Protein AF-A0A4P9WD87-F1 (afdb_monomer)

Sequence (169 aa):
MESPKCGHGVISITLSSDVLPVDPSAALGPPPCEAELLGHLIELYFAHIHPHFPMIDRPVFMEKLKEKQTEVSLRHFSLLLNSMCALVTQHARTLDGFRDSAIPALHRAFYERARVLIGKLFNWPHIDSVQALLLLTLVGAGPNQDASSYYYIALARSQAVELGMHRDL

InterPro domains:
  IPR007219 Xylanolytic transcriptional activator, regulatory domain [PF04082] (42-168)
  IPR051615 Transcriptional Regulatory Elements [PTHR31313] (34-168)

Radius of gyration: 18.76 Å; Cα contacts (8 Å, |Δi|>4): 160; chains: 1; bounding box: 66×42×46 Å

pLDDT: mean 80.72, std 17.74, range [33.59, 96.69]

Secondary structure (DSSP, 8-state):
-PPP-------------------HHHHHSS-SS-HHHHHHHHHHIIIIITTT---S-HHHHHHHHHS---HHHHHHHHHHHHHHHHHHHHHHHHHS----TTHHHHHHHHHHHHHHHHHHHTTS--HHHHHHHHHHHHHHTSSS--THHHHHHHHHHHHHHHTTGGG--

Nearest PDB structures (foldseek):
  6fhn-assembly1_A  TM=7.045E-01  e=3.577E+00  Paenibacillus sp.
  6fhj-assembly1_A  TM=7.076E-01  e=3.409E+00  Paenibacillus

Foldseek 3Di:
DDDDDDDPDPPPPPPPPPPPQDPLVNLLDDQPDDPVVLVVLLVLCVVPVCVVPVLDDPVVLVVVVPDDDDPLVSLLNSLLSLLSSLLSLVCVCVSPVDPDPCSVVSSSSSLSSNVSSCVVCLVPQDSSLLNSLQSVLSSCVDPNNDPCSVVSNVSSVVSCVVVVVVVPD

Organism: NCBI:txid388810

Solvent-accessible surface area (backbone atoms only — not comparable to full-atom values): 9832 Å² total; per-residue (Å²): 138,82,79,85,77,80,73,89,72,78,81,75,76,74,76,80,72,86,62,77,80,66,51,75,65,61,45,74,44,78,72,98,62,57,70,68,59,50,52,50,46,53,50,50,34,60,70,67,47,30,82,80,55,79,80,69,62,63,71,62,51,58,48,60,73,72,51,90,63,54,79,66,58,42,51,33,47,44,26,24,52,22,18,50,45,19,39,36,40,73,42,30,54,77,76,70,61,53,78,62,84,57,40,68,58,47,20,50,52,24,42,48,30,21,55,54,42,47,78,72,43,73,91,56,69,46,71,46,44,33,53,16,24,52,40,39,22,58,50,23,66,41,98,73,64,43,80,58,19,63,52,28,47,54,51,24,51,54,33,38,57,75,70,42,64,86,70,80,119

Mean predicted aligned error: 9.65 Å

Structure (mmCIF, N/CA/C/O backbone):
data_AF-A0A4P9WD87-F1
#
_entry.id   AF-A0A4P9WD87-F1
#
loop_
_atom_site.group_PDB
_atom_site.id
_atom_site.type_symbol
_atom_site.label_atom_id
_atom_site.label_alt_id
_atom_site.label_comp_id
_atom_site.label_asym_id
_atom_site.label_entity_id
_atom_site.label_seq_id
_atom_site.pdbx_PDB_ins_code
_atom_site.Cartn_x
_atom_site.Cartn_y
_atom_site.Cartn_z
_atom_site.occupancy
_atom_site.B_iso_or_equiv
_atom_site.auth_seq_id
_atom_site.auth_comp_id
_atom_site.auth_asym_id
_atom_site.auth_atom_id
_atom_site.pdbx_PDB_model_num
ATOM 1 N N . MET A 1 1 ? 49.664 -26.285 26.859 1.00 40.94 1 MET A N 1
ATOM 2 C CA . MET A 1 1 ? 48.470 -26.528 26.025 1.00 40.94 1 MET A CA 1
ATOM 3 C C . MET A 1 1 ? 47.461 -25.460 26.388 1.00 40.94 1 MET A C 1
ATOM 5 O O . MET A 1 1 ? 46.820 -25.555 27.424 1.00 40.94 1 MET A O 1
ATOM 9 N N . GLU A 1 2 ? 47.480 -24.374 25.622 1.00 35.00 2 GLU A N 1
ATOM 10 C CA . GLU A 1 2 ? 46.674 -23.175 25.846 1.00 35.00 2 GLU A CA 1
ATOM 11 C C . GLU A 1 2 ? 45.247 -23.373 25.326 1.00 35.00 2 GLU A C 1
ATOM 13 O O . GLU A 1 2 ? 45.039 -23.919 24.243 1.00 35.00 2 GLU A O 1
ATOM 18 N N . SER A 1 3 ? 44.272 -22.923 26.115 1.00 40.50 3 SER A N 1
ATOM 19 C CA . SER A 1 3 ? 42.854 -22.905 25.765 1.00 40.50 3 SER A CA 1
ATOM 20 C C . SER A 1 3 ? 42.581 -21.959 24.585 1.00 40.50 3 SER A C 1
ATOM 22 O O . SER A 1 3 ? 43.157 -20.867 24.537 1.00 40.50 3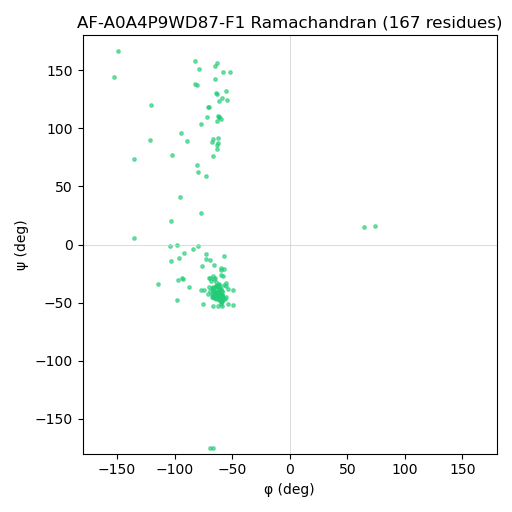 SER A O 1
ATOM 24 N N . PRO A 1 4 ? 41.666 -22.303 23.660 1.00 40.69 4 PRO A N 1
ATOM 25 C CA . PRO A 1 4 ? 41.289 -21.402 22.585 1.00 40.69 4 PRO A CA 1
ATOM 26 C C . PRO A 1 4 ? 40.461 -20.243 23.149 1.00 40.69 4 PRO A C 1
ATOM 28 O O . PRO A 1 4 ? 39.387 -20.429 23.720 1.00 40.69 4 PRO A O 1
ATOM 31 N N . LYS A 1 5 ? 40.992 -19.027 23.002 1.00 42.97 5 LYS A N 1
ATOM 32 C CA . LYS A 1 5 ? 40.321 -17.774 23.351 1.00 42.97 5 LYS A CA 1
ATOM 33 C C . LYS A 1 5 ? 39.215 -17.518 22.323 1.00 42.97 5 LYS A C 1
ATOM 35 O O . LYS A 1 5 ? 39.514 -17.210 21.172 1.00 42.97 5 LYS A O 1
ATOM 40 N N . CYS A 1 6 ? 37.949 -17.635 22.727 1.00 42.62 6 CYS A N 1
ATOM 41 C CA . CYS A 1 6 ? 36.828 -17.124 21.939 1.00 42.62 6 CYS A CA 1
ATOM 42 C C . CYS A 1 6 ? 36.992 -15.609 21.795 1.00 42.62 6 CYS A C 1
ATOM 44 O O . CYS A 1 6 ? 36.876 -14.866 22.770 1.00 42.62 6 CYS A O 1
ATOM 46 N N . GLY A 1 7 ? 37.308 -15.161 20.581 1.00 41.69 7 GLY A N 1
ATOM 47 C CA . GLY A 1 7 ? 37.346 -13.747 20.246 1.00 41.69 7 GLY A CA 1
ATOM 48 C C . GLY A 1 7 ? 35.976 -13.124 20.488 1.00 41.69 7 GLY A C 1
ATOM 49 O O . GLY A 1 7 ? 34.968 -13.606 19.973 1.00 41.69 7 GLY A O 1
ATOM 50 N N . HIS A 1 8 ? 35.949 -12.052 21.278 1.00 43.31 8 HIS A N 1
ATOM 51 C CA . HIS A 1 8 ? 34.810 -11.152 21.405 1.00 43.31 8 HIS A CA 1
ATOM 52 C C . HIS A 1 8 ? 34.540 -10.473 20.056 1.00 43.31 8 HIS A C 1
ATOM 54 O O . HIS A 1 8 ? 34.967 -9.351 19.804 1.00 43.31 8 HIS A O 1
ATOM 60 N N . GLY A 1 9 ? 33.837 -11.173 19.171 1.00 39.06 9 GLY A N 1
ATOM 61 C CA . GLY A 1 9 ? 33.190 -10.589 18.010 1.00 39.06 9 GLY A CA 1
ATOM 62 C C . GLY A 1 9 ? 31.793 -10.157 18.417 1.00 39.06 9 GLY A C 1
ATOM 63 O O . GLY A 1 9 ? 30.852 -10.939 18.314 1.00 39.06 9 GLY A O 1
ATOM 64 N N . VAL A 1 10 ? 31.646 -8.927 18.909 1.00 41.47 10 VAL A N 1
ATOM 65 C CA . VAL A 1 10 ? 30.331 -8.282 18.909 1.00 41.47 10 VAL A CA 1
ATOM 66 C C . VAL A 1 10 ? 29.962 -8.144 17.437 1.00 41.47 10 VAL A C 1
ATOM 68 O O . VAL A 1 10 ? 30.563 -7.341 16.724 1.00 41.47 10 VAL A O 1
ATOM 71 N N . ILE A 1 11 ? 29.032 -8.971 16.958 1.00 40.59 11 ILE A N 1
ATOM 72 C CA . ILE A 1 11 ? 28.417 -8.780 15.646 1.00 40.59 11 ILE A CA 1
ATOM 73 C C . ILE A 1 11 ? 27.595 -7.500 15.780 1.00 40.59 11 ILE A C 1
ATOM 75 O O . ILE A 1 11 ? 26.432 -7.517 16.176 1.00 40.59 11 ILE A O 1
ATOM 79 N N . SER A 1 12 ? 28.244 -6.369 15.519 1.00 33.59 12 SER A N 1
ATOM 80 C CA . SER A 1 12 ? 27.565 -5.115 15.254 1.00 33.59 12 SER A CA 1
ATOM 81 C C . SER A 1 12 ? 26.846 -5.317 13.929 1.00 33.59 12 SER A C 1
ATOM 83 O O . SER A 1 12 ? 27.422 -5.145 12.857 1.00 33.59 12 SER A O 1
ATOM 85 N N . ILE A 1 13 ? 25.601 -5.785 14.003 1.00 38.69 13 ILE A N 1
ATOM 86 C CA . ILE A 1 13 ? 24.649 -5.639 12.912 1.00 38.69 13 ILE A CA 1
ATOM 87 C C . ILE A 1 13 ? 24.449 -4.138 12.725 1.00 38.69 13 ILE A C 1
ATOM 89 O O . ILE A 1 13 ? 23.579 -3.517 13.331 1.00 38.69 13 ILE A O 1
ATOM 93 N N . THR A 1 14 ? 25.308 -3.532 11.910 1.00 34.69 14 THR A N 1
ATOM 94 C CA . THR A 1 14 ? 25.042 -2.231 11.319 1.00 34.69 14 THR A CA 1
ATOM 95 C C . THR A 1 14 ? 23.808 -2.415 10.451 1.00 34.69 14 THR A C 1
ATOM 97 O O . THR A 1 14 ? 23.893 -2.829 9.295 1.00 34.69 14 THR A O 1
ATOM 100 N N . LEU A 1 15 ? 22.638 -2.177 11.045 1.00 40.78 15 LEU A N 1
ATOM 101 C CA . LEU A 1 15 ? 21.407 -1.942 10.319 1.00 40.78 15 LEU A CA 1
ATOM 102 C C . LEU A 1 15 ? 21.655 -0.651 9.530 1.00 40.78 15 LEU A C 1
ATOM 104 O O . LEU A 1 15 ? 21.394 0.441 10.032 1.00 40.78 15 LEU A O 1
ATOM 108 N N . SER A 1 16 ? 22.245 -0.766 8.336 1.00 35.44 16 SER A N 1
ATOM 109 C CA . SER A 1 16 ? 22.322 0.324 7.363 1.00 35.44 16 SER A CA 1
ATOM 110 C C . SER A 1 16 ? 20.905 0.620 6.896 1.00 35.44 16 SER A C 1
ATOM 112 O O . SER A 1 16 ? 20.470 0.232 5.817 1.00 35.44 16 SER A O 1
ATOM 114 N N . SER A 1 17 ? 20.158 1.294 7.760 1.00 45.97 17 SER A N 1
ATOM 115 C CA . SER A 1 17 ? 18.966 2.023 7.396 1.00 45.97 17 SER A CA 1
ATOM 116 C C . SER A 1 17 ? 19.434 3.360 6.833 1.00 45.97 17 SER A C 1
ATOM 118 O O . SER A 1 17 ? 19.188 4.403 7.432 1.00 45.97 17 SER A O 1
ATOM 120 N N . ASP A 1 18 ? 20.079 3.335 5.663 1.00 38.25 18 ASP A N 1
ATOM 121 C CA . ASP A 1 18 ? 20.155 4.512 4.790 1.00 38.25 18 ASP A CA 1
ATOM 122 C C . ASP A 1 18 ? 18.769 4.721 4.158 1.00 38.25 18 ASP A C 1
ATOM 124 O O . ASP A 1 18 ? 18.557 4.653 2.949 1.00 38.25 18 ASP A O 1
ATOM 128 N N . VAL A 1 19 ? 17.783 4.910 5.031 1.00 52.59 19 VAL A N 1
ATOM 129 C CA . VAL A 1 19 ? 16.446 5.363 4.699 1.00 52.59 19 VAL A CA 1
ATOM 130 C C . VAL A 1 19 ? 16.517 6.856 4.917 1.00 52.59 19 VAL A C 1
ATOM 132 O O . VAL A 1 19 ? 16.412 7.337 6.046 1.00 52.59 19 VAL A O 1
ATOM 135 N N . LEU A 1 20 ? 16.757 7.598 3.838 1.00 43.66 20 LEU A N 1
ATOM 136 C CA . LEU A 1 20 ? 16.474 9.023 3.870 1.00 43.66 20 LEU A CA 1
ATOM 137 C C . LEU A 1 20 ? 15.008 9.161 4.297 1.00 43.66 20 LEU A C 1
ATOM 139 O O . LEU A 1 20 ? 14.150 8.529 3.671 1.00 43.66 20 LEU A O 1
ATOM 143 N N . PRO A 1 21 ? 14.709 9.908 5.372 1.00 51.41 21 PRO A N 1
ATOM 144 C CA . PRO A 1 21 ? 13.343 10.051 5.829 1.00 51.41 21 PRO A CA 1
ATOM 145 C C . PRO A 1 21 ? 12.552 10.715 4.706 1.00 51.41 21 PRO A C 1
ATOM 147 O O . PRO A 1 21 ? 12.763 11.883 4.391 1.00 51.41 21 PRO A O 1
ATOM 150 N N . VAL A 1 22 ? 11.666 9.952 4.062 1.00 62.00 22 VAL A N 1
ATOM 151 C CA . VAL A 1 22 ? 10.658 10.542 3.189 1.00 62.00 22 VAL A CA 1
ATOM 152 C C . VAL A 1 22 ? 9.817 11.445 4.072 1.00 62.00 22 VAL A C 1
ATOM 154 O O . VAL A 1 22 ? 9.272 10.999 5.087 1.00 62.00 22 VAL A O 1
ATOM 157 N N . ASP A 1 23 ? 9.735 12.721 3.699 1.00 63.62 23 ASP A N 1
ATOM 158 C CA . ASP A 1 23 ? 8.981 13.678 4.483 1.00 63.62 23 ASP A CA 1
ATOM 159 C C . ASP A 1 23 ? 7.544 13.176 4.668 1.00 63.62 23 ASP A C 1
ATOM 161 O O . ASP A 1 23 ? 6.872 12.795 3.704 1.00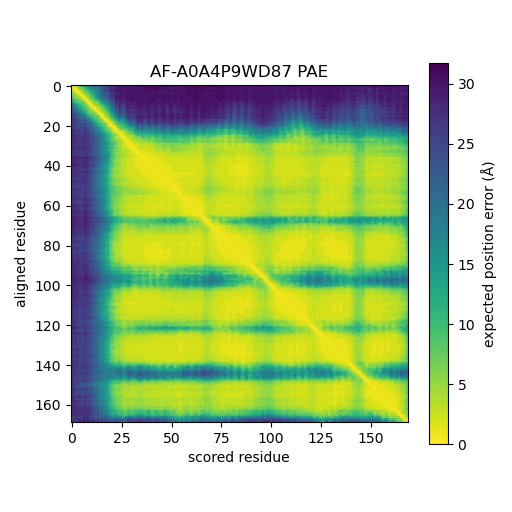 63.62 23 ASP A O 1
ATOM 165 N N . PRO A 1 24 ? 7.013 13.200 5.897 1.00 60.72 24 PRO A N 1
ATOM 166 C CA . PRO A 1 24 ? 5.667 12.724 6.165 1.00 60.72 24 PRO A CA 1
ATOM 167 C C . PRO A 1 24 ? 4.573 13.462 5.383 1.00 60.72 24 PRO A C 1
ATOM 169 O O . PRO A 1 24 ? 3.476 12.930 5.225 1.00 60.72 24 PRO A O 1
ATOM 172 N N . SER A 1 25 ? 4.867 14.683 4.932 1.00 64.38 25 SER A N 1
ATOM 173 C CA . SER A 1 25 ? 4.023 15.454 4.018 1.00 64.38 25 SER A CA 1
ATOM 174 C C . SER A 1 25 ? 4.043 14.859 2.606 1.00 64.38 25 SER A C 1
ATOM 176 O O . SER A 1 25 ? 2.995 14.672 1.994 1.00 64.38 25 SER A O 1
ATOM 178 N N . ALA A 1 26 ? 5.220 14.451 2.120 1.00 70.88 26 ALA A N 1
ATOM 179 C CA . ALA A 1 26 ? 5.369 13.807 0.820 1.00 70.88 26 ALA A CA 1
ATOM 180 C C . ALA A 1 26 ? 4.647 12.454 0.766 1.00 70.88 26 ALA A C 1
ATOM 182 O O . ALA A 1 26 ? 4.099 12.109 -0.274 1.00 70.88 26 ALA A O 1
ATOM 183 N N . ALA A 1 27 ? 4.569 11.719 1.882 1.00 76.94 27 ALA A N 1
ATOM 184 C CA . ALA A 1 27 ? 3.828 10.459 1.954 1.00 76.94 27 ALA A CA 1
ATOM 185 C C . ALA A 1 27 ? 2.316 10.625 1.701 1.00 76.94 27 ALA A C 1
ATOM 187 O O . ALA A 1 27 ? 1.721 9.774 1.038 1.00 76.94 27 ALA A O 1
ATOM 188 N N . LEU A 1 28 ? 1.729 11.742 2.149 1.00 81.81 28 LEU A N 1
ATOM 189 C CA . LEU A 1 28 ? 0.317 12.104 1.943 1.00 81.81 28 LEU A CA 1
ATOM 190 C C . LEU A 1 28 ? 0.067 12.956 0.690 1.00 81.81 28 LEU A C 1
ATOM 192 O O . LEU A 1 28 ? -1.083 13.210 0.346 1.00 81.81 28 LEU A O 1
ATOM 196 N N . GLY A 1 29 ? 1.128 13.405 0.018 1.00 82.56 29 GLY A N 1
ATOM 197 C CA . GLY A 1 29 ? 1.041 14.182 -1.214 1.00 82.56 29 GLY A CA 1
ATOM 198 C C . GLY A 1 29 ? 0.533 13.370 -2.415 1.00 82.56 29 GLY A C 1
ATOM 199 O O . GLY A 1 29 ? 0.212 12.186 -2.288 1.00 82.56 29 GLY A O 1
ATOM 200 N N . PRO A 1 30 ? 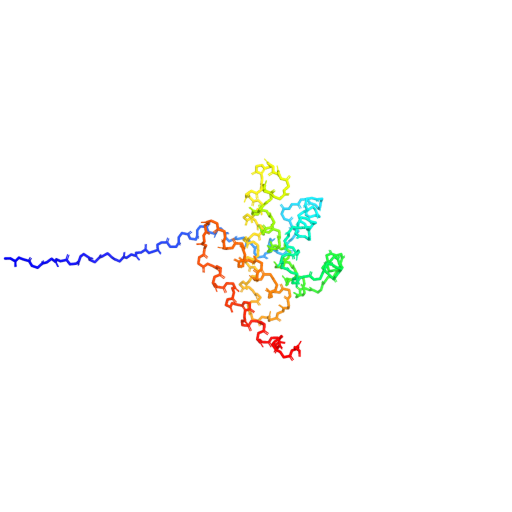0.503 13.958 -3.621 1.00 85.62 30 PRO A N 1
ATOM 201 C CA . PRO A 1 30 ? 0.150 13.220 -4.833 1.00 85.62 30 PRO A CA 1
ATOM 202 C C . PRO A 1 30 ? 1.098 12.023 -5.043 1.00 85.62 30 PRO A C 1
ATOM 204 O O . PRO A 1 30 ? 2.262 12.106 -4.637 1.00 85.62 30 PRO A O 1
ATOM 207 N N . PRO A 1 31 ? 0.642 10.905 -5.636 1.00 88.31 31 PRO A N 1
ATOM 208 C CA . PRO A 1 31 ? 1.492 9.758 -5.962 1.00 88.31 31 PRO A CA 1
ATOM 209 C C . PRO A 1 31 ? 2.749 10.161 -6.760 1.00 88.31 31 PRO A C 1
ATOM 211 O O . PRO A 1 31 ? 2.702 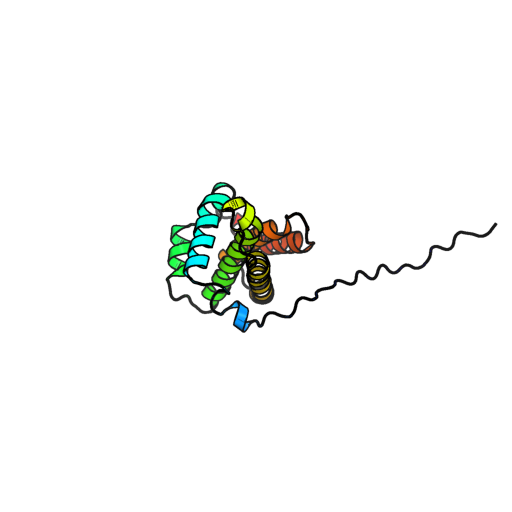11.128 -7.517 1.00 88.31 31 PRO A O 1
ATOM 214 N N . PRO A 1 32 ? 3.885 9.452 -6.611 1.00 89.38 32 PRO A N 1
ATOM 215 C CA . PRO A 1 32 ? 5.163 9.803 -7.236 1.00 89.38 32 PRO A CA 1
ATOM 216 C C . PRO A 1 32 ? 5.232 9.430 -8.734 1.00 89.38 32 PRO A C 1
ATOM 218 O O . PRO A 1 32 ? 6.310 9.154 -9.254 1.00 89.38 32 PRO A O 1
ATOM 221 N N . CYS A 1 33 ? 4.091 9.384 -9.422 1.00 88.81 33 CYS A N 1
ATOM 222 C CA . CYS A 1 33 ? 3.966 9.061 -10.839 1.00 88.81 33 CYS A CA 1
ATOM 223 C C . CYS A 1 33 ? 2.778 9.794 -11.472 1.00 88.81 33 CYS A C 1
ATOM 225 O O . CYS A 1 33 ? 1.905 10.315 -10.778 1.00 88.81 33 CYS A O 1
ATOM 227 N N . GLU A 1 34 ? 2.730 9.793 -12.802 1.00 90.25 34 GLU A N 1
ATOM 228 C CA . GLU A 1 34 ? 1.600 10.325 -13.562 1.00 90.25 34 GLU A CA 1
ATOM 229 C C . GLU A 1 34 ? 0.318 9.512 -13.323 1.00 90.25 34 GLU A C 1
ATOM 231 O O . GLU A 1 34 ? 0.362 8.323 -12.993 1.00 90.25 34 GLU A O 1
ATOM 236 N N . ALA A 1 35 ? -0.838 10.157 -13.497 1.00 89.94 35 ALA A N 1
ATOM 237 C CA . ALA A 1 35 ? -2.142 9.544 -13.243 1.00 89.94 35 ALA A CA 1
ATOM 238 C C . ALA A 1 35 ? -2.425 8.340 -14.159 1.00 89.94 35 ALA A C 1
ATOM 240 O O . ALA A 1 35 ? -3.032 7.368 -13.714 1.00 89.94 35 ALA A O 1
ATOM 241 N N . GLU A 1 36 ? -1.957 8.381 -15.410 1.00 89.94 36 GLU A N 1
ATOM 242 C CA . GLU A 1 36 ? -2.092 7.269 -16.359 1.00 89.94 36 GLU A CA 1
ATOM 243 C C . GLU A 1 36 ? -1.314 6.039 -15.884 1.00 89.94 36 GLU A C 1
ATOM 245 O O . GLU A 1 36 ? -1.870 4.942 -15.811 1.00 89.94 36 GLU A O 1
ATOM 250 N N . LEU A 1 37 ? -0.058 6.234 -15.464 1.00 90.44 37 LEU A N 1
ATOM 251 C CA . LEU A 1 37 ? 0.761 5.160 -14.907 1.00 90.44 37 LEU A CA 1
ATOM 252 C C . LEU A 1 37 ? 0.160 4.619 -13.604 1.00 90.44 37 LEU A C 1
ATOM 254 O O . LEU A 1 37 ? 0.126 3.409 -13.406 1.00 90.44 37 LEU A O 1
ATOM 258 N N . LEU A 1 38 ? -0.363 5.487 -12.734 1.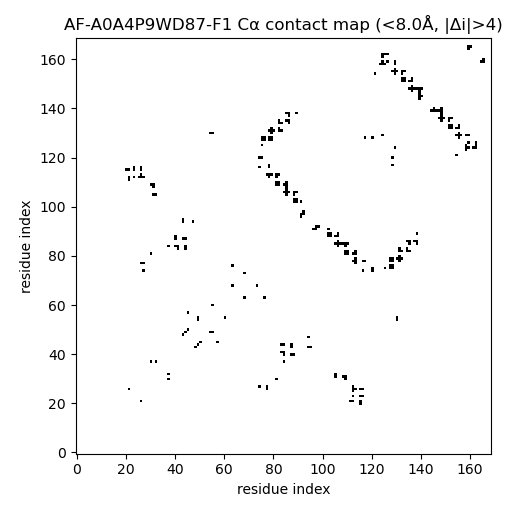00 93.06 38 LEU A N 1
ATOM 259 C CA . LEU A 1 38 ? -1.042 5.056 -11.511 1.00 93.06 38 LEU A CA 1
ATOM 260 C C . LEU A 1 38 ? -2.251 4.160 -11.817 1.00 93.06 38 LEU A C 1
ATOM 262 O O . LEU A 1 38 ? -2.396 3.100 -11.209 1.00 93.06 38 LEU A O 1
ATOM 266 N N . GLY A 1 39 ? -3.097 4.575 -12.764 1.00 93.50 39 GLY A N 1
ATOM 267 C CA . GLY A 1 39 ? -4.245 3.788 -13.211 1.00 93.50 39 GLY A CA 1
ATOM 268 C C . GLY A 1 39 ? -3.818 2.429 -13.760 1.00 93.50 39 GLY A C 1
ATOM 269 O O . GLY A 1 39 ? -4.380 1.407 -13.372 1.00 93.50 39 GLY A O 1
ATOM 270 N N . HIS A 1 40 ? -2.763 2.402 -14.577 1.00 92.94 40 HIS A N 1
ATOM 271 C CA . HIS A 1 40 ? -2.196 1.162 -15.107 1.00 92.94 40 HIS A CA 1
ATOM 272 C C . HIS A 1 40 ? -1.688 0.218 -14.007 1.00 92.94 40 HIS A C 1
ATOM 274 O O . HIS A 1 40 ? -2.002 -0.970 -14.014 1.00 92.94 40 HIS A O 1
ATOM 280 N N . LEU A 1 41 ? -0.967 0.737 -13.006 1.00 93.81 41 LEU A N 1
ATOM 281 C CA . LEU A 1 41 ? -0.500 -0.064 -11.867 1.00 93.81 41 LEU A CA 1
ATOM 282 C C . LEU A 1 41 ? -1.666 -0.668 -11.067 1.00 93.81 41 LEU A C 1
ATOM 284 O O . LEU A 1 41 ? -1.586 -1.822 -10.642 1.00 93.81 41 LEU A O 1
ATOM 288 N N . ILE A 1 42 ? -2.753 0.085 -10.881 1.00 95.62 42 ILE A N 1
ATOM 289 C CA . ILE A 1 42 ? -3.965 -0.407 -10.211 1.00 95.62 42 ILE A CA 1
ATOM 290 C C . ILE A 1 42 ? -4.615 -1.534 -11.025 1.00 95.62 42 ILE A C 1
ATOM 292 O O . ILE A 1 42 ? -4.983 -2.565 -10.459 1.00 95.62 42 ILE A O 1
ATOM 296 N N . GLU A 1 43 ? -4.727 -1.385 -12.346 1.00 95.00 43 GLU A N 1
ATOM 297 C CA . GLU A 1 43 ? -5.268 -2.449 -13.200 1.00 95.00 43 GLU A CA 1
ATOM 298 C C . GLU A 1 43 ? -4.396 -3.711 -13.158 1.00 95.00 43 GLU A C 1
ATOM 300 O O . GLU A 1 43 ? -4.926 -4.812 -13.006 1.00 95.00 43 GLU A O 1
ATOM 305 N N . LEU A 1 44 ? -3.066 -3.571 -13.177 1.00 94.44 44 LEU A N 1
ATOM 306 C CA . LEU A 1 44 ? -2.149 -4.706 -13.029 1.00 94.44 44 LEU A CA 1
ATOM 307 C C . LEU A 1 44 ? -2.331 -5.436 -11.690 1.00 94.44 44 LEU A C 1
ATOM 309 O O . LEU A 1 44 ? -2.284 -6.670 -11.656 1.00 94.44 44 LEU A O 1
ATOM 313 N N . TYR A 1 45 ? -2.575 -4.710 -10.593 1.00 95.81 45 TYR A N 1
ATOM 314 C CA . TYR A 1 45 ? -2.901 -5.332 -9.308 1.00 95.81 45 TYR A CA 1
ATOM 315 C C . TYR A 1 45 ? -4.154 -6.207 -9.419 1.00 95.81 45 TYR A C 1
ATOM 317 O O . TYR A 1 45 ? -4.120 -7.389 -9.057 1.00 95.81 45 TYR A O 1
ATOM 325 N N . PHE A 1 46 ? -5.250 -5.648 -9.938 1.00 96.44 46 PHE A N 1
ATOM 326 C CA . PHE A 1 46 ? -6.521 -6.365 -10.033 1.00 96.44 46 PHE A CA 1
ATOM 327 C C . PHE A 1 46 ? -6.493 -7.509 -11.054 1.00 96.44 46 PHE A C 1
ATOM 329 O O . PHE A 1 46 ? -7.187 -8.507 -10.860 1.00 96.44 46 PHE A O 1
ATOM 336 N N . ALA A 1 47 ? -5.672 -7.406 -12.098 1.00 95.19 47 ALA A N 1
ATOM 337 C CA . ALA A 1 47 ? -5.525 -8.444 -13.110 1.00 95.19 47 ALA A CA 1
ATOM 338 C C . ALA A 1 47 ? -4.660 -9.625 -12.640 1.00 95.19 47 ALA A C 1
ATOM 340 O O . ALA A 1 47 ? -4.980 -10.773 -12.946 1.00 95.19 47 ALA A O 1
ATOM 341 N N . HIS A 1 48 ? -3.576 -9.368 -11.898 1.00 93.06 48 HIS A N 1
ATOM 342 C CA . HIS A 1 48 ? -2.560 -10.395 -11.627 1.00 93.06 48 HIS A CA 1
ATOM 343 C C . HIS A 1 48 ? -2.438 -10.810 -10.158 1.00 93.06 48 HIS A C 1
ATOM 345 O O . HIS A 1 48 ? -2.157 -11.976 -9.872 1.00 93.06 48 HIS A O 1
ATOM 351 N N . ILE A 1 49 ? -2.647 -9.893 -9.213 1.00 93.06 49 ILE A N 1
ATOM 352 C CA . ILE A 1 49 ? -2.433 -10.155 -7.780 1.00 93.06 49 ILE A CA 1
ATOM 353 C C . ILE A 1 49 ? -3.758 -10.493 -7.096 1.00 93.06 49 ILE A C 1
ATOM 355 O O . ILE A 1 49 ? -3.852 -11.504 -6.399 1.00 93.06 49 ILE A O 1
ATOM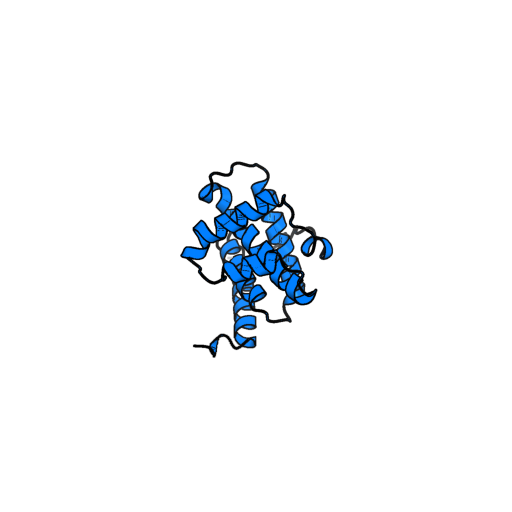 359 N N . HIS A 1 50 ? -4.797 -9.693 -7.340 1.00 95.12 50 HIS A N 1
ATOM 360 C CA . HIS A 1 50 ? -6.119 -9.868 -6.737 1.00 95.12 50 HIS A CA 1
ATOM 361 C C . HIS A 1 50 ? -6.732 -11.273 -6.933 1.00 95.12 50 HIS A C 1
ATOM 363 O O . HIS A 1 50 ? -7.300 -11.779 -5.967 1.00 95.12 50 HIS A O 1
ATOM 369 N N . PRO A 1 51 ? -6.597 -11.966 -8.089 1.00 95.19 51 PRO A N 1
ATOM 370 C CA . PRO A 1 51 ? -7.128 -13.327 -8.241 1.00 95.19 51 PRO A CA 1
ATOM 371 C C . PRO A 1 51 ? -6.543 -14.344 -7.252 1.00 95.19 51 PRO A C 1
ATOM 373 O O . PRO A 1 51 ? -7.200 -15.327 -6.922 1.00 95.19 51 PRO A O 1
ATOM 376 N N . HIS A 1 52 ? -5.320 -14.106 -6.773 1.00 92.12 52 HIS A N 1
ATOM 377 C CA . HIS A 1 52 ? -4.641 -14.956 -5.795 1.00 92.12 52 HIS A CA 1
ATOM 378 C C . HIS A 1 52 ? -4.880 -14.480 -4.353 1.00 92.12 52 HIS A C 1
ATOM 380 O O . HIS A 1 52 ? -4.890 -15.291 -3.430 1.00 92.12 52 HIS A O 1
ATOM 386 N N . PHE A 1 53 ? -5.088 -13.172 -4.159 1.00 91.69 53 PHE A N 1
ATOM 387 C CA . PHE A 1 53 ? -5.262 -12.532 -2.852 1.00 91.69 53 PHE A CA 1
ATOM 388 C C . PHE A 1 53 ? -6.434 -11.529 -2.863 1.00 91.69 53 PHE A C 1
ATOM 390 O O . PHE A 1 53 ? -6.203 -10.315 -2.839 1.00 91.69 53 PHE A O 1
ATOM 397 N N . PRO A 1 54 ? -7.696 -12.001 -2.885 1.00 92.75 54 PRO A N 1
ATOM 398 C CA . PRO A 1 54 ? -8.880 -11.154 -3.043 1.00 92.75 54 PRO A CA 1
ATOM 399 C C . PRO A 1 54 ? -9.278 -10.470 -1.724 1.00 92.75 54 PRO A C 1
ATOM 401 O O . PRO A 1 54 ? -10.340 -10.722 -1.165 1.00 92.75 54 PRO A O 1
ATOM 404 N N . MET A 1 55 ? -8.394 -9.626 -1.185 1.00 93.19 55 MET A N 1
ATOM 405 C CA . MET A 1 55 ? -8.619 -8.928 0.089 1.00 93.19 55 MET A CA 1
ATOM 406 C C . MET A 1 55 ? -9.181 -7.509 -0.078 1.00 93.19 55 MET A C 1
ATOM 408 O O . MET A 1 55 ? -9.574 -6.909 0.918 1.00 93.19 55 MET A O 1
ATOM 412 N N . ILE A 1 56 ? -9.187 -6.962 -1.300 1.00 95.50 56 ILE A N 1
ATOM 413 C CA . ILE A 1 56 ? -9.601 -5.586 -1.616 1.00 95.50 56 ILE A CA 1
ATOM 414 C C . ILE A 1 56 ? -10.772 -5.629 -2.592 1.00 95.50 56 ILE A C 1
ATOM 416 O O . ILE A 1 56 ? -10.621 -6.101 -3.714 1.00 95.50 56 ILE A O 1
ATOM 420 N N . ASP A 1 57 ? -11.911 -5.067 -2.201 1.00 94.88 57 ASP A N 1
ATOM 421 C CA . ASP A 1 57 ? -13.054 -4.896 -3.097 1.00 94.88 57 ASP A CA 1
ATOM 422 C C . ASP A 1 57 ? -12.748 -3.824 -4.161 1.00 94.88 57 ASP A C 1
ATOM 424 O O . ASP A 1 57 ? -12.481 -2.662 -3.837 1.00 94.88 57 ASP A O 1
ATOM 428 N N . ARG A 1 58 ? -12.756 -4.219 -5.443 1.00 94.81 58 ARG A N 1
ATOM 429 C CA . ARG A 1 58 ? -12.419 -3.328 -6.566 1.00 94.81 58 ARG A CA 1
ATOM 430 C C . ARG A 1 58 ? -13.389 -2.143 -6.695 1.00 94.81 58 ARG A C 1
ATOM 432 O O . ARG A 1 58 ? -12.889 -1.020 -6.761 1.00 94.81 58 ARG A O 1
ATOM 439 N N . PRO A 1 59 ? -14.723 -2.331 -6.755 1.00 94.62 59 PRO A N 1
ATOM 440 C CA . PRO A 1 59 ? -15.675 -1.219 -6.741 1.00 94.62 59 PRO A CA 1
ATOM 441 C C . PRO A 1 59 ? -15.419 -0.200 -5.624 1.00 94.62 59 PRO A C 1
ATOM 443 O O . PRO A 1 59 ? -15.251 0.984 -5.920 1.00 94.62 59 PRO A O 1
ATOM 446 N N . VAL A 1 60 ? -15.302 -0.665 -4.376 1.00 93.19 60 VAL A N 1
ATOM 447 C CA . VAL A 1 60 ? -15.095 0.200 -3.202 1.00 93.19 60 VAL A CA 1
ATOM 448 C C . VAL A 1 60 ? -13.750 0.921 -3.283 1.00 93.19 60 VAL A C 1
ATOM 450 O O . VAL A 1 60 ? -13.649 2.110 -2.979 1.00 93.19 60 VAL A O 1
ATOM 453 N N . PHE A 1 61 ? -12.698 0.232 -3.726 1.00 95.00 61 PHE A N 1
ATOM 454 C CA . PHE A 1 61 ? -11.384 0.845 -3.905 1.00 95.00 61 PHE A CA 1
ATOM 455 C C . PHE A 1 61 ? -11.411 1.970 -4.950 1.00 95.00 61 PHE A C 1
ATOM 457 O O . PHE A 1 61 ? -10.867 3.052 -4.720 1.00 95.00 61 PHE A O 1
ATOM 464 N N . MET A 1 62 ? -12.063 1.731 -6.091 1.00 94.50 62 MET A N 1
ATOM 465 C CA . MET A 1 62 ? -12.150 2.705 -7.183 1.00 94.50 62 MET A CA 1
ATOM 466 C C . MET A 1 62 ? -13.043 3.902 -6.837 1.00 94.50 62 MET A C 1
ATOM 468 O O . MET A 1 62 ? -12.813 4.997 -7.352 1.00 94.50 62 MET A O 1
ATOM 472 N N . GLU A 1 63 ? -14.041 3.713 -5.976 1.00 92.75 63 GLU A N 1
ATOM 473 C CA . GLU A 1 63 ? -14.845 4.793 -5.399 1.00 92.75 63 GLU A CA 1
ATOM 474 C C . GLU A 1 63 ? -13.990 5.671 -4.473 1.00 92.75 63 GLU A C 1
ATOM 476 O O . GLU A 1 63 ? -13.840 6.867 -4.733 1.00 92.75 63 GLU A O 1
ATOM 481 N N . LYS A 1 64 ? -13.293 5.067 -3.497 1.00 91.50 64 LYS A N 1
ATOM 482 C CA . LYS A 1 64 ? -12.373 5.778 -2.587 1.00 91.50 64 LYS A CA 1
ATOM 483 C C . LYS A 1 64 ? -11.293 6.578 -3.321 1.00 91.50 64 LYS A C 1
ATOM 485 O O . LYS A 1 64 ? -10.886 7.637 -2.844 1.00 91.50 64 LYS A O 1
ATOM 490 N N . LEU A 1 65 ? -10.830 6.090 -4.473 1.00 90.62 65 LEU A N 1
ATOM 491 C CA . LEU A 1 65 ? -9.839 6.782 -5.301 1.00 90.62 65 LEU A CA 1
ATOM 492 C C . LEU A 1 65 ? -10.370 8.100 -5.897 1.00 90.62 65 LEU A C 1
ATOM 494 O O . LEU A 1 65 ? -9.587 9.018 -6.139 1.00 90.62 65 LEU A O 1
ATOM 498 N N . LYS A 1 66 ? -11.680 8.195 -6.152 1.00 88.12 66 LYS A N 1
ATOM 499 C CA . LYS A 1 66 ? -12.330 9.369 -6.763 1.00 88.12 66 LYS A CA 1
ATOM 500 C C . LYS A 1 66 ? -12.886 10.345 -5.728 1.00 88.12 66 LYS A C 1
ATOM 502 O O . LYS A 1 66 ? -13.014 11.536 -6.014 1.00 88.12 66 LYS A O 1
ATOM 507 N N . GLU A 1 67 ? -13.260 9.846 -4.558 1.00 84.81 67 GLU A N 1
ATOM 508 C CA . GLU A 1 67 ? -13.936 10.629 -3.531 1.00 84.81 67 GLU A CA 1
ATOM 509 C C . GLU A 1 67 ? -12.999 11.525 -2.713 1.00 84.81 67 GLU A C 1
ATOM 511 O O . GLU A 1 67 ? -11.834 11.216 -2.458 1.00 84.81 67 GLU A O 1
ATOM 516 N N . LYS A 1 68 ? -13.549 12.644 -2.222 1.00 75.25 68 LYS A N 1
ATOM 517 C CA . LYS A 1 68 ? -12.886 13.457 -1.198 1.00 75.25 68 LYS A CA 1
ATOM 518 C C . LYS A 1 68 ? -13.043 12.779 0.159 1.00 75.25 68 LYS A C 1
ATOM 520 O O . LYS A 1 68 ? -14.098 12.855 0.780 1.00 75.25 68 LYS A O 1
ATOM 525 N N . GLN A 1 69 ? -11.974 12.146 0.620 1.00 77.88 69 GLN A N 1
ATOM 526 C CA . GLN A 1 69 ? -11.941 11.462 1.908 1.00 77.88 69 GLN A CA 1
ATOM 527 C C . GLN A 1 69 ? -11.668 12.428 3.070 1.00 77.88 69 GLN A C 1
ATOM 529 O O . GLN A 1 69 ? -11.086 13.500 2.893 1.00 77.88 69 GLN A O 1
ATOM 534 N N . THR A 1 70 ? -12.055 12.029 4.285 1.00 82.56 70 THR A N 1
ATOM 535 C CA . THR A 1 70 ? -11.602 12.713 5.507 1.00 82.56 70 THR A CA 1
ATOM 536 C C . THR A 1 70 ? -10.083 12.590 5.654 1.00 82.56 70 THR A C 1
ATOM 538 O O . THR A 1 70 ? -9.492 11.633 5.164 1.00 82.56 70 THR A O 1
ATOM 541 N N . GLU A 1 71 ? -9.442 13.509 6.383 1.00 82.06 71 GLU A N 1
ATOM 542 C CA . GLU A 1 71 ? -7.997 13.460 6.679 1.00 82.06 71 GLU A CA 1
ATOM 543 C C . GLU A 1 71 ? -7.530 12.094 7.213 1.00 82.06 71 GLU A C 1
ATOM 545 O O . GLU A 1 71 ? -6.450 11.626 6.862 1.00 82.06 71 GLU A O 1
ATOM 550 N N . VAL A 1 72 ? -8.332 11.444 8.063 1.00 81.44 72 VAL A N 1
ATOM 551 C CA . VAL A 1 72 ? -7.988 10.146 8.664 1.00 81.44 72 VAL A CA 1
ATOM 552 C C . VAL A 1 72 ? -8.146 9.020 7.644 1.00 81.44 72 VAL A C 1
ATOM 554 O O . VAL A 1 72 ? -7.196 8.271 7.420 1.00 81.44 72 VAL A O 1
ATOM 557 N N . SER A 1 73 ? -9.299 8.936 6.972 1.00 84.25 73 SER A N 1
ATOM 558 C CA . SER A 1 73 ? -9.549 7.931 5.927 1.00 84.25 73 SER A CA 1
ATOM 559 C C . SER A 1 73 ? -8.533 8.037 4.789 1.00 84.25 73 SER A C 1
ATOM 561 O O . SER A 1 73 ? -7.981 7.026 4.364 1.00 84.25 73 SER A O 1
ATOM 563 N N . LEU A 1 74 ? -8.182 9.264 4.389 1.00 87.56 74 LEU A N 1
ATOM 564 C CA . LEU A 1 74 ? -7.181 9.530 3.362 1.00 87.56 74 LEU A CA 1
ATOM 565 C C . LEU A 1 74 ? -5.810 8.963 3.741 1.00 87.56 74 LEU A C 1
ATOM 567 O O . LEU A 1 74 ? -5.118 8.445 2.870 1.00 87.56 74 LEU A O 1
ATOM 571 N N . ARG A 1 75 ? -5.399 9.024 5.016 1.00 90.38 75 ARG A N 1
ATOM 572 C CA . ARG A 1 75 ? -4.109 8.465 5.464 1.00 90.38 75 ARG A CA 1
ATOM 573 C C . ARG A 1 75 ? -4.082 6.945 5.338 1.00 90.38 75 ARG A C 1
ATOM 575 O O . ARG A 1 75 ? -3.101 6.404 4.830 1.00 90.38 75 ARG A O 1
ATOM 582 N N . HIS A 1 76 ? -5.148 6.274 5.770 1.00 92.25 76 HIS A N 1
ATOM 583 C CA . HIS A 1 76 ? -5.275 4.819 5.672 1.00 92.25 76 HIS A CA 1
ATOM 584 C C . HIS A 1 76 ? -5.368 4.352 4.215 1.00 92.25 76 HIS A C 1
ATOM 586 O O . HIS A 1 76 ? -4.666 3.423 3.817 1.00 92.25 76 HIS A O 1
ATOM 592 N N . PHE A 1 77 ? -6.149 5.053 3.395 1.00 93.31 77 PHE A N 1
ATOM 593 C CA . PHE A 1 77 ? -6.235 4.780 1.966 1.00 93.31 77 PHE A CA 1
ATOM 594 C C . PHE A 1 77 ? -4.914 5.064 1.240 1.00 93.31 77 PHE A C 1
ATOM 596 O O . PHE A 1 77 ? -4.493 4.280 0.396 1.00 93.31 77 PHE A O 1
ATOM 603 N N . SER A 1 78 ? -4.209 6.142 1.597 1.00 93.25 78 SER A N 1
ATOM 604 C CA . SER A 1 78 ? -2.885 6.450 1.040 1.00 93.25 78 SER A CA 1
ATOM 605 C C . SER A 1 78 ? -1.886 5.351 1.378 1.00 93.25 78 SER A C 1
ATOM 607 O O . SER A 1 78 ? -1.103 4.957 0.517 1.00 93.25 78 SER A O 1
ATOM 609 N N . LEU A 1 79 ? -1.920 4.826 2.605 1.00 94.81 79 LEU A N 1
ATOM 610 C CA . LEU A 1 79 ? -1.099 3.686 2.997 1.00 94.81 79 LEU A CA 1
ATOM 611 C C . LEU A 1 79 ? -1.406 2.474 2.101 1.00 94.81 79 LEU A C 1
ATOM 613 O O . LEU A 1 79 ? -0.484 1.911 1.516 1.00 94.81 79 LEU A O 1
ATOM 617 N N . LEU A 1 80 ? -2.685 2.141 1.910 1.00 96.19 80 LEU A N 1
ATOM 618 C CA . LEU A 1 80 ? -3.115 1.052 1.028 1.00 96.19 80 LEU A CA 1
ATOM 619 C C . LEU A 1 80 ? -2.659 1.236 -0.423 1.00 96.19 80 LEU A C 1
ATOM 621 O O . LEU A 1 80 ? -2.083 0.317 -1.006 1.00 96.19 80 LEU A O 1
ATOM 625 N N . LEU A 1 81 ? -2.868 2.424 -0.990 1.00 95.94 81 LEU A N 1
ATOM 626 C CA . LEU A 1 81 ? -2.496 2.746 -2.365 1.00 95.94 81 LEU A CA 1
ATOM 627 C C . LEU A 1 81 ? -0.981 2.636 -2.582 1.00 95.94 81 LEU A C 1
ATOM 629 O O . LEU A 1 81 ? -0.541 2.034 -3.562 1.00 95.94 81 LEU A O 1
ATOM 633 N N . ASN A 1 82 ? -0.178 3.179 -1.659 1.00 95.50 82 ASN A N 1
ATOM 634 C CA . ASN A 1 82 ? 1.280 3.092 -1.744 1.00 95.50 82 ASN A CA 1
ATOM 635 C C . ASN A 1 82 ? 1.756 1.633 -1.623 1.00 95.50 82 ASN A C 1
ATOM 637 O O . ASN A 1 82 ? 2.584 1.206 -2.424 1.00 95.50 82 ASN A O 1
ATOM 641 N N . SER A 1 83 ? 1.204 0.845 -0.695 1.00 95.62 83 SER A N 1
ATOM 642 C CA . SER A 1 83 ? 1.538 -0.581 -0.558 1.00 95.62 83 SER A CA 1
ATOM 643 C C . SER A 1 83 ? 1.182 -1.395 -1.806 1.00 95.62 83 SER A C 1
ATOM 645 O O . SER A 1 83 ? 1.980 -2.219 -2.254 1.00 95.62 83 SER A O 1
ATOM 647 N N . MET A 1 84 ? 0.014 -1.135 -2.402 1.00 96.69 84 MET A N 1
ATOM 648 C CA . MET A 1 84 ? -0.417 -1.757 -3.657 1.00 96.69 84 MET A CA 1
ATOM 649 C C . MET A 1 84 ? 0.555 -1.445 -4.794 1.00 96.69 84 MET A C 1
ATOM 651 O O . MET A 1 84 ? 1.048 -2.358 -5.457 1.00 96.69 84 MET A O 1
ATOM 655 N N . CYS A 1 85 ? 0.884 -0.168 -4.985 1.00 95.19 85 CYS A N 1
ATOM 656 C CA . CYS A 1 85 ? 1.793 0.244 -6.049 1.00 95.19 85 CYS A CA 1
ATOM 657 C C . CYS A 1 85 ? 3.218 -0.276 -5.816 1.00 95.19 85 CYS A C 1
ATOM 659 O O . CYS A 1 85 ? 3.880 -0.679 -6.773 1.00 95.19 85 CYS A O 1
ATOM 661 N N . ALA A 1 86 ? 3.687 -0.337 -4.565 1.00 94.31 86 ALA A N 1
ATOM 662 C CA . ALA A 1 86 ? 4.978 -0.933 -4.223 1.00 94.31 86 ALA A CA 1
ATOM 663 C C . ALA A 1 86 ? 5.039 -2.412 -4.638 1.00 94.31 86 ALA A C 1
ATOM 665 O O . ALA A 1 86 ? 6.014 -2.832 -5.262 1.00 94.31 86 ALA A O 1
ATOM 666 N N . LEU A 1 87 ? 3.983 -3.183 -4.369 1.00 94.12 87 LEU A N 1
ATOM 667 C CA . LEU A 1 87 ? 3.913 -4.595 -4.748 1.00 94.12 87 LEU A CA 1
ATOM 668 C C . LEU A 1 87 ? 3.875 -4.787 -6.268 1.00 94.12 87 LEU A C 1
ATOM 670 O O . LEU A 1 87 ? 4.634 -5.587 -6.812 1.00 94.12 87 LEU A O 1
ATOM 674 N N . VAL A 1 88 ? 3.044 -4.023 -6.979 1.00 93.88 88 VAL A N 1
ATOM 675 C CA . VAL A 1 88 ? 2.963 -4.127 -8.445 1.00 93.88 88 VAL A CA 1
ATOM 676 C C . VAL A 1 88 ? 4.292 -3.753 -9.091 1.00 93.88 88 VAL A C 1
ATOM 678 O O . VAL A 1 88 ? 4.784 -4.486 -9.942 1.00 93.88 88 VAL A O 1
ATOM 681 N N . THR A 1 89 ? 4.916 -2.652 -8.670 1.00 92.06 89 THR A N 1
ATOM 682 C CA . THR A 1 89 ? 6.192 -2.186 -9.244 1.00 92.06 89 THR A CA 1
ATOM 683 C C . THR A 1 89 ? 7.352 -3.149 -8.982 1.00 92.06 89 THR A C 1
ATOM 685 O O . THR A 1 89 ? 8.236 -3.269 -9.830 1.00 92.06 89 THR A O 1
ATOM 688 N N . GLN A 1 90 ? 7.325 -3.910 -7.881 1.00 90.06 90 GLN A N 1
ATOM 689 C CA . GLN A 1 90 ? 8.275 -5.001 -7.632 1.00 90.06 90 GLN A CA 1
ATOM 690 C C . GLN A 1 90 ? 8.177 -6.110 -8.692 1.00 90.06 90 GLN A C 1
ATOM 692 O O . GLN A 1 90 ? 9.191 -6.698 -9.075 1.00 90.06 90 GLN A O 1
ATOM 697 N N . HIS A 1 91 ? 6.968 -6.370 -9.195 1.00 86.94 91 HIS A N 1
ATOM 698 C CA . HIS A 1 91 ? 6.684 -7.412 -10.181 1.00 86.94 91 HIS A CA 1
ATOM 699 C C . HIS A 1 91 ? 6.455 -6.879 -11.606 1.00 86.94 91 HIS A C 1
ATOM 701 O O . HIS A 1 91 ? 6.295 -7.677 -12.527 1.00 86.94 91 HIS A O 1
ATOM 707 N N . ALA A 1 92 ? 6.499 -5.562 -11.833 1.00 82.94 92 ALA A N 1
ATOM 708 C CA . ALA A 1 92 ? 6.082 -4.926 -13.090 1.00 82.94 92 ALA A CA 1
ATOM 709 C C . ALA A 1 92 ? 6.824 -5.453 -14.330 1.00 82.94 92 ALA A C 1
ATOM 711 O O . ALA A 1 92 ? 6.225 -5.626 -15.390 1.00 82.94 92 ALA A O 1
ATOM 712 N N . ARG A 1 93 ? 8.113 -5.794 -14.188 1.00 79.12 93 ARG A N 1
ATOM 713 C CA . ARG A 1 93 ? 8.903 -6.412 -15.270 1.00 79.12 93 ARG A CA 1
ATOM 714 C C . ARG A 1 93 ? 8.333 -7.753 -15.733 1.00 79.12 93 ARG A C 1
ATOM 716 O O . ARG A 1 93 ? 8.433 -8.072 -16.911 1.00 79.12 93 ARG A O 1
ATOM 723 N N . THR A 1 94 ? 7.776 -8.529 -14.810 1.00 77.56 94 THR A N 1
ATOM 724 C CA . THR A 1 94 ? 7.202 -9.852 -15.077 1.00 77.56 94 THR A CA 1
ATOM 725 C C . THR A 1 94 ? 5.741 -9.752 -15.499 1.00 77.56 94 THR A C 1
ATOM 727 O O . THR A 1 94 ? 5.313 -10.523 -16.349 1.00 77.56 94 THR A O 1
ATOM 730 N N . LEU A 1 95 ? 4.986 -8.817 -14.914 1.00 76.88 95 LEU A N 1
ATOM 731 C CA . LEU A 1 95 ? 3.546 -8.683 -15.147 1.00 76.88 95 LEU A CA 1
ATOM 732 C C . LEU A 1 95 ? 3.214 -8.070 -16.512 1.00 76.88 95 LEU A C 1
ATOM 734 O O . LEU A 1 95 ? 2.278 -8.523 -17.155 1.00 76.88 95 LEU A O 1
ATOM 738 N N . ASP A 1 96 ? 3.990 -7.081 -16.959 1.00 77.25 96 ASP A N 1
ATOM 739 C CA . ASP A 1 96 ? 3.650 -6.279 -18.147 1.00 77.25 96 ASP A CA 1
ATOM 740 C C . ASP A 1 96 ? 4.844 -6.056 -19.092 1.00 77.25 96 ASP A C 1
ATOM 742 O O . ASP A 1 96 ? 4.792 -5.293 -20.051 1.00 77.25 96 ASP A O 1
ATOM 746 N N . GLY A 1 97 ? 5.991 -6.688 -18.812 1.00 68.25 97 GLY A N 1
ATOM 747 C CA . GLY A 1 97 ? 7.206 -6.483 -19.606 1.00 68.25 97 GLY A CA 1
ATOM 748 C C . GLY A 1 97 ? 7.757 -5.054 -19.533 1.00 68.25 97 GLY A C 1
ATOM 749 O O . GLY A 1 97 ? 8.604 -4.689 -20.350 1.00 68.25 97 GLY A O 1
ATOM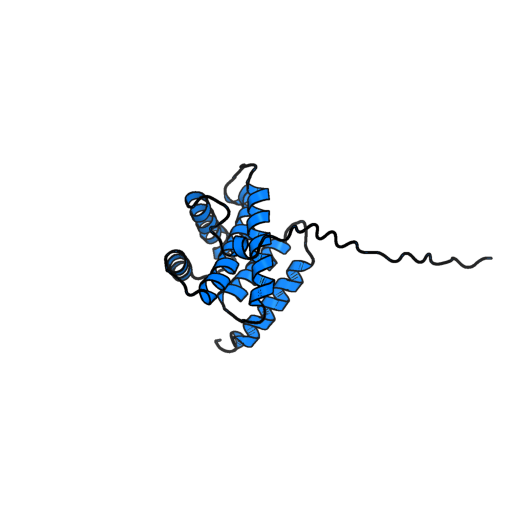 750 N N . PHE A 1 98 ? 7.308 -4.252 -18.560 1.00 69.94 98 PHE A N 1
ATOM 751 C CA . PHE A 1 98 ? 7.691 -2.853 -18.402 1.00 69.94 98 PHE A CA 1
ATOM 752 C C . PHE A 1 98 ? 9.202 -2.752 -18.139 1.00 69.94 98 PHE A C 1
ATOM 754 O O . PHE A 1 98 ? 9.712 -3.169 -17.094 1.00 69.94 98 PHE A O 1
ATOM 761 N N . ARG A 1 99 ? 9.942 -2.226 -19.121 1.00 65.12 99 ARG A N 1
ATOM 762 C CA . ARG A 1 99 ? 11.409 -2.061 -19.082 1.00 65.12 99 ARG A CA 1
ATOM 763 C C . ARG A 1 99 ? 11.836 -0.622 -18.816 1.00 65.12 99 ARG A C 1
ATOM 765 O O . ARG A 1 99 ? 12.976 -0.269 -19.101 1.00 65.12 99 ARG A O 1
ATOM 772 N N . ASP A 1 100 ? 10.947 0.195 -18.267 1.00 73.94 100 ASP A N 1
ATOM 773 C CA . ASP A 1 100 ? 11.321 1.537 -17.851 1.00 73.94 100 ASP A CA 1
ATOM 774 C C . ASP A 1 100 ? 12.361 1.463 -16.717 1.00 73.94 100 ASP A C 1
ATOM 776 O O . ASP A 1 100 ? 12.219 0.718 -15.736 1.00 73.94 100 ASP A O 1
ATOM 780 N N . SER A 1 101 ? 13.446 2.215 -16.883 1.00 74.62 101 SER A N 1
ATOM 781 C CA . SER A 1 101 ? 14.525 2.330 -15.906 1.00 74.62 101 SER A CA 1
ATOM 782 C C . SER A 1 101 ? 14.060 3.015 -14.617 1.00 74.62 101 SER A C 1
ATOM 784 O O . SER A 1 101 ? 14.704 2.832 -13.581 1.00 74.62 101 SER A O 1
ATOM 786 N N . ALA A 1 102 ? 12.924 3.721 -14.645 1.00 82.19 102 ALA A N 1
ATOM 787 C CA . ALA A 1 102 ? 12.325 4.373 -13.485 1.00 82.19 102 ALA A CA 1
ATOM 788 C C . ALA A 1 102 ? 11.606 3.412 -12.512 1.00 82.19 102 ALA A C 1
ATOM 790 O O . ALA A 1 102 ? 11.430 3.765 -11.345 1.00 82.19 102 ALA A O 1
ATOM 791 N N . ILE A 1 103 ? 11.235 2.188 -12.926 1.00 85.75 103 ILE A N 1
ATOM 792 C CA . ILE A 1 103 ? 10.443 1.255 -12.092 1.00 85.75 103 ILE A CA 1
ATOM 793 C C . ILE A 1 103 ? 11.074 0.959 -10.718 1.00 85.75 103 ILE A C 1
ATOM 795 O O . ILE A 1 103 ? 10.355 1.031 -9.721 1.00 85.75 103 ILE A O 1
ATOM 799 N N . PRO A 1 104 ? 12.388 0.674 -10.590 1.00 86.88 104 PRO A N 1
ATOM 800 C CA . PRO A 1 104 ? 12.999 0.443 -9.280 1.00 86.88 104 PRO A CA 1
ATOM 801 C C . PRO A 1 104 ? 12.958 1.674 -8.362 1.00 86.88 104 PRO A C 1
ATOM 803 O O . PRO A 1 104 ? 12.778 1.536 -7.152 1.00 86.88 104 PRO A O 1
ATOM 806 N N . ALA A 1 105 ? 13.109 2.877 -8.927 1.00 88.44 105 ALA A N 1
ATOM 807 C CA . ALA A 1 105 ? 13.007 4.123 -8.170 1.00 88.44 105 ALA A CA 1
ATOM 808 C C . ALA A 1 105 ? 11.563 4.367 -7.710 1.00 88.44 105 ALA A C 1
ATOM 810 O O . ALA A 1 105 ? 11.339 4.741 -6.559 1.00 88.44 105 ALA A O 1
ATOM 811 N N . LEU A 1 106 ? 10.592 4.076 -8.579 1.00 90.62 106 LEU A N 1
ATOM 812 C CA . LEU A 1 106 ? 9.172 4.196 -8.279 1.00 90.62 106 LEU A CA 1
ATOM 813 C C . LEU A 1 106 ? 8.731 3.207 -7.190 1.00 90.62 106 LEU A C 1
ATOM 815 O O . LEU A 1 106 ? 8.065 3.605 -6.236 1.00 90.62 106 LEU A O 1
ATOM 819 N N . HIS A 1 107 ? 9.179 1.951 -7.278 1.00 91.38 107 HIS A N 1
ATOM 820 C CA . HIS A 1 107 ? 8.985 0.943 -6.236 1.00 91.38 107 HIS A CA 1
ATOM 821 C C . HIS A 1 107 ? 9.482 1.436 -4.876 1.00 91.38 107 HIS A C 1
ATOM 823 O O . HIS A 1 107 ? 8.731 1.431 -3.899 1.00 91.38 107 HIS A O 1
ATOM 829 N N . ARG A 1 108 ? 10.729 1.926 -4.824 1.00 89.94 108 ARG A N 1
ATOM 830 C CA . ARG A 1 108 ? 11.315 2.469 -3.595 1.00 89.94 108 ARG A CA 1
ATOM 831 C C . ARG A 1 108 ? 10.507 3.654 -3.062 1.00 89.94 108 ARG A C 1
ATOM 833 O O . ARG A 1 108 ? 10.258 3.714 -1.863 1.00 89.94 108 ARG A O 1
ATOM 840 N N . ALA A 1 109 ? 10.075 4.567 -3.931 1.00 91.44 109 ALA A N 1
ATOM 841 C CA . ALA A 1 109 ? 9.284 5.727 -3.528 1.00 91.44 109 ALA A CA 1
ATOM 842 C C . ALA A 1 109 ? 7.946 5.318 -2.889 1.00 91.44 109 ALA A C 1
ATOM 844 O O . ALA A 1 109 ? 7.615 5.804 -1.809 1.00 91.44 109 ALA A O 1
ATOM 845 N N . PHE A 1 110 ? 7.201 4.401 -3.511 1.00 93.62 110 PHE A N 1
ATOM 846 C CA . PHE A 1 110 ? 5.947 3.890 -2.952 1.00 93.62 110 PHE A CA 1
ATOM 847 C C . PHE A 1 110 ? 6.160 3.141 -1.632 1.00 93.62 110 PHE A C 1
ATOM 849 O O . PHE A 1 110 ? 5.445 3.386 -0.660 1.00 93.62 110 PHE A O 1
ATOM 856 N N . TYR A 1 111 ? 7.171 2.272 -1.571 1.00 92.00 111 TYR A N 1
ATOM 857 C CA . TYR A 1 111 ? 7.479 1.501 -0.369 1.00 92.00 111 TYR A CA 1
ATOM 858 C C . TYR A 1 111 ? 7.841 2.404 0.818 1.00 92.00 111 TYR A C 1
ATOM 860 O O . TYR A 1 111 ? 7.275 2.257 1.901 1.00 92.00 111 TYR A O 1
ATOM 868 N N . GLU A 1 112 ? 8.711 3.397 0.620 1.00 90.38 112 GLU A N 1
ATOM 869 C CA . GLU A 1 112 ? 9.099 4.312 1.699 1.00 90.38 112 GLU A CA 1
ATOM 870 C C . GLU A 1 112 ? 7.940 5.199 2.165 1.00 90.38 112 GLU A C 1
ATOM 872 O O . GLU A 1 112 ? 7.745 5.392 3.368 1.00 90.38 112 GLU A O 1
ATOM 877 N N . ARG A 1 113 ? 7.092 5.672 1.244 1.00 92.50 113 ARG A N 1
ATOM 878 C CA . ARG A 1 113 ? 5.872 6.406 1.613 1.00 92.50 113 ARG A CA 1
ATOM 879 C C . ARG A 1 113 ? 4.936 5.553 2.471 1.00 92.50 113 ARG A C 1
ATOM 881 O O . ARG A 1 113 ? 4.426 6.049 3.476 1.00 92.50 113 ARG A O 1
ATOM 888 N N . ALA A 1 114 ? 4.750 4.276 2.126 1.00 93.06 114 ALA A N 1
ATOM 889 C CA . ALA A 1 114 ? 3.961 3.348 2.934 1.00 93.06 114 ALA A CA 1
ATOM 890 C C . ALA A 1 114 ? 4.575 3.156 4.334 1.00 93.06 114 ALA A C 1
ATOM 892 O O . ALA A 1 114 ? 3.874 3.271 5.341 1.00 93.06 114 ALA A O 1
ATOM 893 N N . ARG A 1 115 ? 5.896 2.961 4.430 1.00 90.06 115 ARG A N 1
ATOM 894 C CA . ARG A 1 115 ? 6.603 2.804 5.715 1.00 90.06 115 ARG A CA 1
ATOM 895 C C . ARG A 1 115 ? 6.432 4.002 6.644 1.00 90.06 115 ARG A C 1
ATOM 897 O O . ARG A 1 115 ? 6.162 3.817 7.832 1.00 90.06 115 ARG A O 1
ATOM 904 N N . VAL A 1 116 ? 6.538 5.218 6.112 1.00 89.94 116 VAL A N 1
ATOM 905 C CA . VAL A 1 116 ? 6.334 6.450 6.890 1.00 89.94 116 VAL A CA 1
ATOM 906 C C . VAL A 1 116 ? 4.901 6.548 7.426 1.00 89.94 116 VAL A C 1
ATOM 908 O O . VAL A 1 116 ? 4.694 6.994 8.557 1.00 89.94 116 VAL A O 1
ATOM 911 N N . LEU A 1 117 ? 3.905 6.103 6.654 1.00 90.25 117 LEU A N 1
ATOM 912 C CA . LEU A 1 117 ? 2.502 6.106 7.080 1.00 90.25 117 LEU A CA 1
ATOM 913 C C . LEU A 1 117 ? 2.213 5.070 8.175 1.00 90.25 117 LEU A C 1
ATOM 915 O O . LEU A 1 117 ? 1.474 5.382 9.110 1.00 90.25 117 LEU A O 1
ATOM 919 N N . ILE A 1 118 ? 2.840 3.889 8.132 1.00 89.62 118 ILE A N 1
ATOM 920 C CA . ILE A 1 118 ? 2.696 2.858 9.178 1.00 89.62 118 ILE A CA 1
ATOM 921 C C . ILE A 1 118 ? 3.072 3.415 10.554 1.00 89.62 118 ILE A C 1
ATOM 923 O O . ILE A 1 118 ? 2.306 3.268 11.507 1.00 89.62 118 ILE A O 1
ATOM 927 N N . GLY A 1 119 ? 4.205 4.122 10.649 1.00 83.88 119 GLY A N 1
ATOM 928 C CA . GLY A 1 119 ? 4.678 4.707 11.909 1.00 83.88 119 GLY A CA 1
ATOM 929 C C . GLY A 1 119 ? 3.703 5.707 12.543 1.00 83.88 119 GLY A C 1
ATOM 930 O O . GLY A 1 119 ? 3.772 5.956 13.742 1.00 83.88 119 GLY A O 1
ATOM 931 N N . LYS A 1 120 ? 2.764 6.260 11.767 1.00 82.06 120 LYS A N 1
ATOM 932 C CA . LYS A 1 120 ? 1.739 7.197 12.252 1.00 82.06 120 LYS A CA 1
ATOM 933 C C . LYS A 1 120 ? 0.402 6.539 12.565 1.00 82.06 120 LYS A C 1
ATOM 935 O O . LYS A 1 120 ? -0.336 7.038 13.410 1.00 82.06 120 LYS A O 1
ATOM 940 N N . LEU A 1 121 ? 0.075 5.466 11.853 1.00 82.56 121 LEU A N 1
ATOM 941 C CA . LEU A 1 121 ? -1.240 4.824 11.895 1.00 82.56 121 LEU A CA 1
ATOM 942 C C . LEU A 1 121 ? -1.274 3.602 12.819 1.00 82.56 121 LEU A C 1
ATOM 944 O O . LEU A 1 121 ? -2.328 2.995 12.970 1.00 82.56 121 LEU A O 1
ATOM 948 N N . PHE A 1 122 ? -0.153 3.254 13.461 1.00 75.81 122 PHE A N 1
ATOM 949 C CA . PHE A 1 122 ? -0.042 2.047 14.283 1.00 75.81 122 PHE A CA 1
ATOM 950 C C . PHE A 1 122 ? -1.096 1.950 15.401 1.00 75.81 122 PHE A C 1
ATOM 952 O O . PHE A 1 122 ? -1.594 0.860 15.649 1.00 75.81 122 PHE A O 1
ATOM 959 N N . ASN A 1 123 ? -1.477 3.078 16.013 1.00 77.44 123 ASN A N 1
ATOM 960 C CA . ASN A 1 123 ? -2.470 3.144 17.097 1.00 77.44 123 ASN A CA 1
ATOM 961 C C . ASN A 1 123 ? -3.933 3.199 16.626 1.00 77.44 123 ASN A C 1
ATOM 963 O O . ASN A 1 123 ? -4.833 3.271 17.458 1.00 77.44 123 ASN A O 1
ATOM 967 N N . TRP A 1 124 ? -4.176 3.254 15.316 1.00 84.94 124 TRP A N 1
ATOM 968 C CA . TRP A 1 124 ? -5.507 3.463 14.752 1.00 84.94 124 TRP A CA 1
ATOM 969 C C . TRP A 1 124 ? -5.861 2.275 13.855 1.00 84.94 124 TRP A C 1
ATOM 971 O O . TRP A 1 124 ? -5.517 2.277 12.666 1.00 84.94 124 TRP A O 1
ATOM 981 N N . PRO A 1 125 ? -6.493 1.227 14.412 1.00 87.38 125 PRO A N 1
ATOM 982 C CA . PRO A 1 125 ? -6.874 0.056 13.638 1.00 87.38 125 PRO A CA 1
ATOM 983 C C . PRO A 1 125 ? -7.894 0.440 12.558 1.00 87.38 125 PRO A C 1
ATOM 985 O O . PRO A 1 125 ? -8.894 1.104 12.828 1.00 87.38 125 PRO A O 1
ATOM 988 N N . HIS A 1 126 ? -7.628 0.035 11.316 1.00 92.12 126 HIS A N 1
ATOM 989 C CA . HIS A 1 126 ? -8.476 0.324 10.158 1.00 92.12 126 HIS A CA 1
ATOM 990 C C . HIS A 1 126 ? -8.314 -0.768 9.097 1.00 92.12 126 HIS A C 1
ATOM 992 O O . HIS A 1 126 ? -7.204 -1.260 8.890 1.00 92.12 126 HIS A O 1
ATOM 998 N N . ILE A 1 127 ? -9.390 -1.116 8.386 1.00 92.81 127 ILE A N 1
ATOM 999 C CA . ILE A 1 127 ? -9.364 -2.196 7.385 1.00 92.81 127 ILE A CA 1
ATOM 1000 C C . ILE A 1 127 ? -8.343 -1.935 6.267 1.00 92.81 127 ILE A C 1
ATOM 1002 O O . ILE A 1 127 ? -7.538 -2.810 5.960 1.00 92.81 127 ILE A O 1
ATOM 1006 N N . ASP A 1 128 ? -8.288 -0.703 5.748 1.00 94.19 128 ASP A N 1
ATOM 1007 C CA . ASP A 1 128 ? -7.302 -0.316 4.729 1.00 94.19 128 ASP A CA 1
ATOM 1008 C C . ASP A 1 128 ? -5.855 -0.442 5.246 1.00 94.19 128 ASP A C 1
ATOM 1010 O O . ASP A 1 128 ? -4.975 -0.831 4.485 1.00 94.19 128 ASP A O 1
ATOM 1014 N N . SER A 1 129 ? -5.592 -0.190 6.541 1.00 93.44 129 SER A N 1
ATOM 1015 C CA . SER A 1 129 ? -4.261 -0.430 7.127 1.00 93.44 129 SER A CA 1
ATOM 1016 C C . SER A 1 129 ? -3.925 -1.914 7.166 1.00 93.44 129 SER A C 1
ATOM 1018 O O . SER A 1 129 ? -2.816 -2.292 6.801 1.00 93.44 129 SER A O 1
ATOM 1020 N N . VAL A 1 130 ? -4.872 -2.760 7.586 1.00 94.62 130 VAL A N 1
ATOM 1021 C CA . VAL A 1 130 ? -4.681 -4.217 7.632 1.00 94.62 130 VAL A CA 1
ATOM 1022 C C . VAL A 1 130 ? -4.368 -4.743 6.233 1.00 94.62 130 VAL A C 1
ATOM 1024 O O . VAL A 1 130 ? -3.361 -5.424 6.048 1.00 94.62 130 VAL A O 1
ATOM 1027 N N . GLN A 1 131 ? -5.174 -4.367 5.236 1.00 95.56 131 GLN A N 1
ATOM 1028 C CA . GLN A 1 131 ? -4.948 -4.724 3.833 1.00 95.56 131 GLN A CA 1
ATOM 1029 C C . GLN A 1 131 ? -3.575 -4.234 3.351 1.00 95.56 131 GLN A C 1
ATOM 1031 O O . GLN A 1 131 ? -2.814 -4.999 2.761 1.00 95.56 131 GLN A O 1
ATOM 1036 N N . ALA A 1 132 ? -3.206 -2.989 3.661 1.00 95.62 132 ALA A N 1
ATOM 1037 C CA . ALA A 1 132 ? -1.922 -2.427 3.260 1.00 95.62 132 ALA A CA 1
ATOM 1038 C C . ALA A 1 132 ? -0.727 -3.167 3.873 1.00 95.62 132 ALA A C 1
ATOM 1040 O O . ALA A 1 132 ? 0.278 -3.375 3.194 1.00 95.62 132 ALA A O 1
ATOM 1041 N N . LEU A 1 133 ? -0.823 -3.556 5.146 1.00 94.44 133 LEU A N 1
ATOM 1042 C CA . LEU A 1 133 ? 0.218 -4.302 5.850 1.00 94.44 133 LEU A CA 1
ATOM 1043 C C . LEU A 1 133 ? 0.380 -5.709 5.273 1.00 94.44 133 LEU A C 1
ATOM 1045 O O . LEU A 1 133 ? 1.509 -6.147 5.068 1.00 94.44 133 LEU A O 1
ATOM 1049 N N . LEU A 1 134 ? -0.726 -6.378 4.933 1.00 94.69 134 LEU A N 1
ATOM 1050 C CA . LEU A 1 134 ? -0.688 -7.670 4.245 1.00 94.69 134 LEU A CA 1
ATOM 1051 C C . LEU A 1 134 ? 0.008 -7.562 2.882 1.00 94.69 134 LEU A C 1
ATOM 1053 O O . LEU A 1 134 ? 0.858 -8.394 2.565 1.00 94.69 134 LEU A O 1
ATOM 1057 N N . LEU A 1 135 ? -0.281 -6.513 2.102 1.00 95.19 135 LEU A N 1
ATOM 1058 C CA . LEU A 1 135 ? 0.423 -6.267 0.839 1.0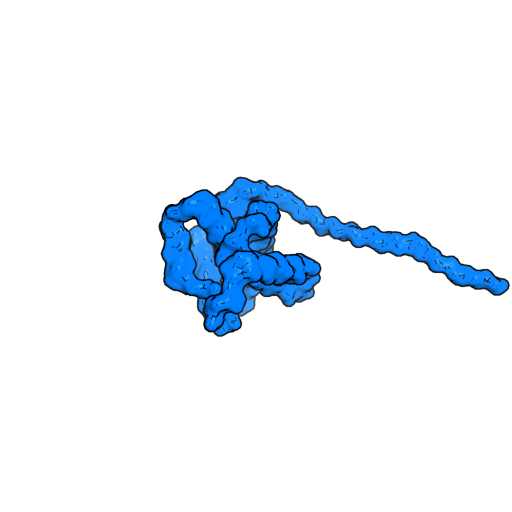0 95.19 135 LEU A CA 1
ATOM 1059 C C . LEU A 1 135 ? 1.926 -6.031 1.052 1.00 95.19 135 LEU A C 1
ATOM 1061 O O . LEU A 1 135 ? 2.735 -6.569 0.302 1.00 95.19 135 LEU A O 1
ATOM 1065 N N . LEU A 1 136 ? 2.328 -5.291 2.090 1.00 93.19 136 LEU A N 1
ATOM 1066 C CA . LEU A 1 136 ? 3.748 -5.075 2.402 1.00 93.19 136 LEU A CA 1
ATOM 1067 C C . LEU A 1 136 ? 4.461 -6.341 2.883 1.00 93.19 136 LEU A C 1
ATOM 1069 O O . LEU A 1 136 ? 5.649 -6.510 2.609 1.00 93.19 136 LEU A O 1
ATOM 1073 N N . THR A 1 137 ? 3.761 -7.253 3.561 1.00 93.19 137 THR A N 1
ATOM 1074 C CA . THR A 1 137 ? 4.306 -8.585 3.852 1.00 93.19 137 THR A CA 1
ATOM 1075 C C . THR A 1 137 ? 4.658 -9.318 2.558 1.00 93.19 137 THR A C 1
ATOM 1077 O O . THR A 1 137 ? 5.731 -9.916 2.489 1.00 93.19 137 THR A O 1
ATOM 1080 N N . LEU A 1 138 ? 3.815 -9.226 1.520 1.00 91.06 138 LEU A N 1
ATOM 1081 C CA . LEU A 1 138 ? 4.117 -9.802 0.204 1.00 91.06 138 LEU A CA 1
ATOM 1082 C C . LEU A 1 138 ? 5.313 -9.110 -0.458 1.00 91.06 138 LEU A C 1
ATOM 1084 O O . LEU A 1 138 ? 6.154 -9.794 -1.036 1.00 91.06 138 LEU A O 1
ATOM 1088 N N . VAL A 1 139 ? 5.442 -7.786 -0.302 1.00 90.38 139 VAL A N 1
ATOM 1089 C CA . VAL A 1 139 ? 6.609 -7.044 -0.806 1.00 90.38 139 VAL A CA 1
ATOM 1090 C C . VAL A 1 139 ? 7.909 -7.576 -0.195 1.00 90.38 139 VAL A C 1
ATOM 1092 O O . VAL A 1 139 ? 8.872 -7.875 -0.907 1.00 90.38 139 VAL A O 1
ATOM 1095 N N . GLY A 1 140 ? 7.927 -7.745 1.129 1.00 83.31 140 GLY A N 1
ATOM 1096 C CA . GLY A 1 140 ? 9.087 -8.250 1.866 1.00 83.31 140 GLY A CA 1
ATOM 1097 C C . GLY A 1 140 ? 9.359 -9.748 1.684 1.00 83.31 140 GLY A C 1
ATOM 1098 O O . GLY A 1 140 ? 10.435 -10.205 2.053 1.00 83.31 140 GLY A O 1
ATOM 1099 N N . ALA A 1 141 ? 8.431 -10.518 1.106 1.00 77.88 141 ALA A N 1
ATOM 1100 C CA . ALA A 1 141 ? 8.616 -11.945 0.819 1.00 77.88 141 ALA A CA 1
ATOM 1101 C C . ALA A 1 141 ? 9.442 -12.216 -0.458 1.00 77.88 141 ALA A C 1
ATOM 1103 O O . ALA A 1 141 ? 9.685 -13.374 -0.804 1.00 77.88 141 ALA A O 1
ATOM 1104 N N . GLY A 1 142 ? 9.866 -11.163 -1.165 1.00 68.81 142 GLY A N 1
ATOM 1105 C CA . GLY A 1 142 ? 10.686 -11.255 -2.370 1.00 68.81 142 GLY A CA 1
ATOM 1106 C C . GLY A 1 142 ? 12.114 -11.790 -2.142 1.00 68.81 142 GLY A C 1
ATOM 1107 O O . GLY A 1 142 ? 12.489 -12.161 -1.032 1.00 68.81 142 GLY A O 1
ATOM 1108 N N . PRO A 1 143 ? 12.953 -11.812 -3.199 1.00 58.47 143 PRO A N 1
ATOM 1109 C CA . PRO A 1 143 ? 14.292 -12.422 -3.177 1.00 58.47 143 PRO A CA 1
ATOM 1110 C C . PRO A 1 143 ? 15.237 -11.849 -2.113 1.00 58.47 143 PRO A C 1
ATOM 1112 O O . PRO A 1 143 ? 16.130 -12.544 -1.639 1.00 58.47 143 PRO A O 1
ATOM 1115 N N . ASN A 1 144 ? 15.022 -10.592 -1.730 1.00 56.34 144 ASN A N 1
ATOM 1116 C CA . ASN A 1 144 ? 15.709 -9.937 -0.626 1.00 56.34 144 ASN A CA 1
ATOM 1117 C C . ASN A 1 144 ? 14.746 -9.913 0.559 1.00 56.34 144 ASN A C 1
ATOM 1119 O O . ASN A 1 144 ? 14.094 -8.897 0.788 1.00 56.34 144 ASN A O 1
ATOM 1123 N N . GLN A 1 145 ? 14.583 -11.054 1.237 1.00 57.56 145 GLN A N 1
ATOM 1124 C CA . GLN A 1 145 ? 13.696 -11.123 2.394 1.00 57.56 145 GLN A CA 1
ATOM 1125 C C . GLN A 1 145 ? 14.171 -10.148 3.465 1.00 57.56 145 GLN A C 1
ATOM 1127 O O . GLN A 1 145 ? 15.171 -10.383 4.145 1.00 57.56 145 GLN A O 1
ATOM 1132 N N . ASP A 1 146 ? 13.418 -9.070 3.630 1.00 65.00 146 ASP A N 1
ATOM 1133 C CA . ASP A 1 146 ? 13.623 -8.145 4.723 1.00 65.00 146 ASP A CA 1
ATOM 1134 C C . ASP A 1 146 ? 12.926 -8.701 5.969 1.00 65.00 146 ASP A C 1
ATOM 1136 O O . ASP A 1 146 ? 11.768 -9.141 5.937 1.00 65.00 146 ASP A O 1
ATOM 1140 N N . ALA A 1 147 ? 13.602 -8.596 7.117 1.00 61.47 147 ALA A N 1
ATOM 1141 C CA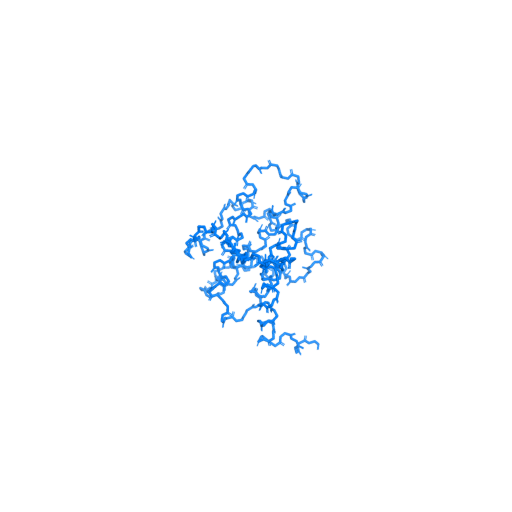 . ALA A 1 147 ? 13.021 -8.881 8.432 1.00 61.47 147 ALA A CA 1
ATOM 1142 C C . ALA A 1 147 ? 11.757 -8.035 8.732 1.00 61.47 147 ALA A C 1
ATOM 1144 O O . ALA A 1 147 ? 11.039 -8.303 9.696 1.00 61.47 147 ALA A O 1
ATOM 1145 N N . SER A 1 148 ? 11.460 -7.033 7.895 1.00 74.69 148 SER A N 1
ATOM 1146 C CA . SER A 1 148 ? 10.258 -6.201 7.944 1.00 74.69 148 SER A CA 1
ATOM 1147 C C . SER A 1 148 ? 8.963 -6.963 7.627 1.00 74.69 148 SER A C 1
ATOM 1149 O O . SER A 1 148 ? 7.915 -6.600 8.155 1.00 74.69 148 SER A O 1
ATOM 1151 N N . SER A 1 149 ? 9.006 -8.046 6.842 1.00 83.88 149 SER A N 1
ATOM 1152 C CA . SER A 1 149 ? 7.809 -8.829 6.478 1.00 83.88 149 SER A CA 1
ATOM 1153 C C . SER A 1 149 ? 7.091 -9.421 7.701 1.00 83.88 149 SER A C 1
ATOM 1155 O O . SER A 1 149 ? 5.867 -9.298 7.823 1.00 83.88 149 SER A O 1
ATOM 1157 N N . TYR A 1 150 ? 7.861 -9.978 8.647 1.00 85.38 150 TYR A N 1
ATOM 1158 C CA . TYR A 1 150 ? 7.376 -10.474 9.941 1.00 85.38 150 TYR A CA 1
ATOM 1159 C C . TYR A 1 150 ? 6.779 -9.363 10.809 1.00 85.38 150 TYR A C 1
ATOM 1161 O O . TYR A 1 150 ? 5.796 -9.578 11.518 1.00 85.38 150 TYR A O 1
ATOM 1169 N N . TYR A 1 151 ? 7.354 -8.163 10.743 1.00 88.56 151 TYR A N 1
ATOM 1170 C CA . TYR A 1 151 ? 6.824 -7.007 11.453 1.00 88.56 151 TYR A CA 1
ATOM 1171 C C . TYR A 1 151 ? 5.461 -6.580 10.886 1.00 88.56 151 TYR A C 1
ATOM 1173 O O . TYR A 1 151 ? 4.518 -6.378 11.652 1.00 88.56 151 TYR A O 1
ATOM 1181 N N . TYR A 1 152 ? 5.319 -6.517 9.558 1.00 91.19 152 TYR A N 1
ATOM 1182 C CA . TYR A 1 152 ? 4.056 -6.132 8.922 1.00 91.19 152 TYR A CA 1
ATOM 1183 C C . TYR A 1 152 ? 2.930 -7.128 9.205 1.00 91.19 152 TYR A C 1
ATOM 1185 O O . TYR A 1 152 ? 1.829 -6.702 9.552 1.00 91.19 152 TYR A O 1
ATOM 1193 N N . ILE A 1 153 ? 3.202 -8.438 9.158 1.00 91.31 153 ILE A N 1
ATOM 1194 C CA . ILE A 1 153 ? 2.178 -9.450 9.463 1.00 91.31 153 ILE A CA 1
ATOM 1195 C C . ILE A 1 153 ? 1.778 -9.426 10.943 1.00 91.31 153 ILE A C 1
ATOM 1197 O O . ILE A 1 153 ? 0.597 -9.565 11.264 1.00 91.31 153 ILE A O 1
ATOM 1201 N N . ALA A 1 154 ? 2.733 -9.200 11.854 1.00 91.00 154 ALA A N 1
ATOM 1202 C CA . ALA A 1 154 ? 2.443 -9.064 13.279 1.00 91.00 154 ALA A CA 1
ATOM 1203 C C . ALA A 1 154 ? 1.552 -7.843 13.551 1.00 91.00 154 ALA A C 1
ATOM 1205 O O . ALA A 1 154 ? 0.572 -7.953 14.287 1.00 91.00 154 ALA A O 1
ATOM 1206 N N . LEU A 1 155 ? 1.844 -6.707 12.911 1.00 91.12 155 LEU A N 1
ATOM 1207 C CA . LEU A 1 155 ? 1.038 -5.497 13.046 1.00 91.12 155 LEU A CA 1
ATOM 1208 C C . LEU A 1 155 ? -0.361 -5.665 12.430 1.00 91.12 155 LEU A C 1
ATOM 1210 O O . LEU A 1 155 ? -1.347 -5.288 13.061 1.00 91.12 155 LEU A O 1
ATOM 1214 N N . ALA A 1 156 ? -0.460 -6.289 11.250 1.00 92.44 156 ALA A N 1
ATOM 1215 C CA . ALA A 1 156 ? -1.740 -6.579 10.599 1.00 92.44 156 ALA A CA 1
ATOM 1216 C C . ALA A 1 156 ? -2.628 -7.450 11.493 1.00 92.44 156 ALA A C 1
ATOM 1218 O O . ALA A 1 156 ? -3.814 -7.169 11.667 1.00 92.44 156 ALA A O 1
ATOM 1219 N N . ARG A 1 157 ? -2.037 -8.481 12.111 1.00 90.06 157 ARG A N 1
ATOM 1220 C CA . ARG A 1 157 ? -2.730 -9.358 13.056 1.00 90.06 157 ARG A CA 1
ATOM 1221 C C . ARG A 1 157 ? -3.264 -8.578 14.253 1.00 90.06 157 ARG A C 1
ATOM 1223 O O . ARG A 1 157 ? -4.428 -8.760 14.598 1.00 90.06 157 ARG A O 1
ATOM 1230 N N . SER A 1 158 ? -2.442 -7.739 14.882 1.00 90.31 158 SER A N 1
ATOM 1231 C CA . SER A 1 158 ? -2.875 -6.938 16.033 1.00 90.31 158 SER A CA 1
ATOM 1232 C C . SER A 1 158 ? -4.062 -6.043 15.671 1.00 90.31 158 SER A C 1
ATOM 1234 O O . SER A 1 158 ? -5.081 -6.083 16.357 1.00 90.31 158 SER A O 1
ATOM 1236 N N . GLN A 1 159 ? -3.994 -5.340 14.535 1.00 91.44 159 GLN A N 1
ATOM 1237 C CA . GLN A 1 159 ? -5.092 -4.485 14.075 1.00 91.44 159 GLN A CA 1
ATOM 1238 C C . GLN A 1 159 ? -6.362 -5.278 13.733 1.00 91.44 159 GLN A C 1
ATOM 1240 O O . GLN A 1 159 ? -7.459 -4.865 14.098 1.00 91.44 159 GLN A O 1
ATOM 1245 N N . ALA A 1 160 ? -6.243 -6.441 13.090 1.00 90.81 160 ALA A N 1
ATOM 1246 C CA . ALA A 1 160 ? -7.395 -7.289 12.777 1.00 90.81 160 ALA A CA 1
ATOM 1247 C C . ALA A 1 160 ? -8.101 -7.820 14.041 1.00 90.81 160 ALA A C 1
ATOM 1249 O O . ALA A 1 160 ? -9.328 -7.945 14.074 1.00 90.81 160 ALA A O 1
ATOM 1250 N N . VAL A 1 161 ? -7.334 -8.123 15.095 1.00 90.12 161 VAL A N 1
ATOM 1251 C CA . VAL A 1 161 ? -7.881 -8.537 16.396 1.00 90.12 161 VAL A CA 1
ATOM 1252 C C . VAL A 1 161 ? -8.618 -7.379 17.066 1.00 90.12 161 VAL A C 1
ATOM 1254 O O . VAL A 1 161 ? -9.735 -7.587 17.538 1.00 90.12 161 VAL A O 1
ATOM 1257 N N . GLU A 1 162 ? -8.037 -6.177 17.062 1.00 88.38 162 GLU A N 1
ATOM 1258 C CA . GLU A 1 162 ? -8.658 -4.963 17.614 1.00 88.38 162 GLU A CA 1
ATOM 1259 C C . GLU A 1 162 ? -9.959 -4.588 16.896 1.00 88.38 162 GLU A C 1
ATOM 1261 O O . GLU A 1 162 ? -10.934 -4.225 17.552 1.00 88.38 162 GLU A O 1
ATOM 1266 N N . LEU A 1 163 ? -10.008 -4.745 15.570 1.00 88.62 163 LEU A N 1
ATOM 1267 C CA . LEU A 1 163 ? -11.223 -4.536 14.774 1.00 88.62 163 LEU A CA 1
ATOM 1268 C C . LEU A 1 163 ? -12.297 -5.602 15.011 1.00 88.62 163 LEU A C 1
ATOM 1270 O O . LEU A 1 163 ? -13.429 -5.428 14.574 1.00 88.62 163 LEU A O 1
ATOM 1274 N N . GLY A 1 164 ? -11.963 -6.717 15.664 1.00 85.75 164 GLY A N 1
ATOM 1275 C CA . GLY A 1 164 ? -12.908 -7.811 15.852 1.00 85.75 164 GLY A CA 1
ATOM 1276 C C . GLY A 1 164 ? -13.174 -8.631 14.588 1.00 85.75 164 GLY A C 1
ATOM 1277 O O . GLY A 1 164 ? -14.103 -9.426 14.605 1.00 85.75 164 GLY A O 1
ATOM 1278 N N . MET A 1 165 ? -12.340 -8.535 13.541 1.00 83.75 165 MET A N 1
ATOM 1279 C CA . MET A 1 165 ? -12.542 -9.246 12.258 1.00 83.75 165 MET A CA 1
ATOM 1280 C C . MET A 1 165 ? -12.651 -10.773 12.413 1.00 83.75 165 MET A C 1
ATOM 1282 O O . MET A 1 165 ? -13.192 -11.460 11.560 1.00 83.75 165 MET A O 1
ATOM 1286 N N . HIS A 1 166 ? -12.137 -11.316 13.517 1.00 78.00 166 HIS A N 1
ATOM 1287 C CA . HIS A 1 166 ? -12.244 -12.729 13.883 1.00 78.00 166 HIS A CA 1
ATOM 1288 C C . HIS A 1 166 ? -13.648 -13.154 14.355 1.00 78.00 166 HIS A C 1
ATOM 1290 O O . HIS A 1 166 ? -13.854 -14.337 14.615 1.00 78.00 166 HIS A O 1
ATOM 1296 N N . ARG A 1 167 ? -14.576 -12.209 14.546 1.00 74.62 167 ARG A N 1
ATOM 1297 C CA . ARG A 1 167 ? -15.927 -12.441 15.083 1.00 74.62 167 ARG A CA 1
ATOM 1298 C C . ARG A 1 167 ? -17.015 -12.428 14.010 1.00 74.62 167 ARG A C 1
ATOM 1300 O O . ARG A 1 167 ? -18.105 -12.906 14.292 1.00 74.62 167 ARG A O 1
ATOM 1307 N N . ASP A 1 168 ? -16.704 -11.932 12.814 1.00 60.84 168 ASP A N 1
ATOM 1308 C CA . ASP A 1 168 ? -17.636 -11.793 11.686 1.00 60.84 168 ASP A CA 1
ATOM 1309 C C . ASP A 1 168 ? -17.556 -12.991 10.713 1.00 60.84 168 ASP A C 1
ATOM 1311 O O . ASP A 1 168 ? -17.557 -12.813 9.495 1.00 60.84 168 ASP A O 1
ATOM 1315 N N . LEU A 1 169 ? -17.436 -14.211 11.256 1.00 49.53 169 LEU A N 1
ATOM 1316 C CA . LEU A 1 169 ? -17.416 -15.472 10.497 1.00 49.53 169 LEU A CA 1
ATOM 1317 C C . LEU A 1 169 ? -18.807 -16.106 10.393 1.00 49.53 169 LEU A C 1
ATOM 1319 O O . LEU A 1 169 ? -19.486 -16.203 11.441 1.00 49.53 169 LEU A O 1
#